Protein AF-A0AAD9D3Z2-F1 (afdb_monomer)

Organism: NCBI:txid267567

Radius of gyration: 16.0 Å; Cα contacts (8 Å, |Δi|>4): 172; chains: 1; bounding box: 40×29×40 Å

Sequence (128 aa):
MHTIHILLQRIPTPFREIWLLRAFVWLLSRQSPDWYADGIGHPPPFNLQLIRAGSRLGWRWCTWDGGHLCEINWLDPEPSSECDDYEAYIEALQRIEGELNTDFYRGYHEPPTEMEYRRLCEGLEQRD

Nearest PDB structures (foldseek):
  5hl7-assembly1_L  TM=3.036E-01  e=2.276E+00  Staphylococcus aureus subsp. aureus NCTC 8325
  6xa1-assembly1_j  TM=2.609E-01  e=3.115E+00  Homo sapiens

Secondary structure (DSSP, 8-state):
-HHHHHHHHH--SGGGSHHHHHHS-EE--TTSTT-----SSSPP--EEEEEEETTEEEEEEE-TTS-SBPPPEESSPPPPTTSTTHHHHHHHHHHHHHSS-TTTTTT-SSPPPHHHHHHHHHHHHTT-

pLDDT: mean 79.13, std 15.41, range [45.06, 94.0]

Foldseek 3Di:
DVVVVVVCVPCVPLPPDQVSQLVDWDFDDPPDPQDDDQDPDAGWQGTKGWADQQPWTWIWTAGPVRAETADTGTPDDQDDPPDPRNVSNVVRVVCVVVVHDHPLNYPGRDTDGPVVNVVSRVVVVVVD

Mean predicted aligned error: 8.68 Å

Structure (mmCIF, N/CA/C/O backbone):
data_AF-A0AAD9D3Z2-F1
#
_entry.id   AF-A0AAD9D3Z2-F1
#
loop_
_atom_site.group_PDB
_atom_site.id
_atom_site.type_symbol
_atom_site.label_atom_id
_atom_site.label_alt_id
_atom_site.label_comp_id
_atom_site.label_asym_id
_atom_site.label_entity_id
_atom_site.label_seq_id
_atom_site.pdbx_PDB_ins_code
_atom_site.Cartn_x
_atom_site.Cartn_y
_atom_site.Cartn_z
_atom_site.occupancy
_atom_site.B_iso_or_equiv
_atom_site.auth_seq_id
_atom_site.auth_comp_id
_atom_site.auth_asym_id
_atom_site.auth_atom_id
_atom_site.pdbx_PDB_model_num
ATOM 1 N N . MET A 1 1 ? -11.097 -6.657 -7.024 1.00 55.28 1 MET A N 1
ATOM 2 C CA . MET A 1 1 ? -11.177 -6.059 -5.669 1.00 55.28 1 MET A CA 1
ATOM 3 C C . MET A 1 1 ? -12.294 -6.620 -4.788 1.00 55.28 1 MET A C 1
ATOM 5 O O . MET A 1 1 ? -12.022 -6.885 -3.625 1.00 55.28 1 MET A O 1
ATOM 9 N N . HIS A 1 2 ? -13.497 -6.909 -5.306 1.00 55.09 2 HIS A N 1
ATOM 10 C CA . HIS A 1 2 ? -14.567 -7.576 -4.534 1.00 55.09 2 HIS A CA 1
ATOM 11 C C . HIS A 1 2 ? -14.127 -8.916 -3.898 1.00 55.09 2 HIS A C 1
ATOM 13 O O . HIS A 1 2 ? -14.453 -9.214 -2.754 1.00 55.09 2 HIS A O 1
ATOM 19 N N . THR A 1 3 ? -13.294 -9.686 -4.604 1.00 54.41 3 THR A N 1
ATOM 20 C CA . THR A 1 3 ? -12.756 -10.975 -4.141 1.00 54.41 3 THR A CA 1
ATOM 21 C C . THR A 1 3 ? -11.865 -10.860 -2.899 1.00 54.41 3 THR A C 1
ATOM 23 O O . THR A 1 3 ? -11.917 -11.734 -2.040 1.00 54.41 3 THR A O 1
ATOM 26 N N . ILE A 1 4 ? -11.083 -9.781 -2.772 1.00 59.25 4 ILE A N 1
ATOM 27 C CA . ILE A 1 4 ? -10.191 -9.555 -1.621 1.00 59.25 4 ILE A CA 1
ATOM 28 C C . ILE A 1 4 ? -11.026 -9.236 -0.382 1.00 59.25 4 ILE A C 1
ATOM 30 O O . ILE A 1 4 ? -10.827 -9.836 0.666 1.00 59.25 4 ILE A O 1
ATOM 34 N N . HIS A 1 5 ? -12.024 -8.366 -0.528 1.00 56.28 5 HIS A N 1
ATOM 35 C CA . HIS A 1 5 ? -12.947 -8.034 0.554 1.00 56.28 5 HIS A CA 1
ATOM 36 C C . HIS A 1 5 ? -13.708 -9.275 1.066 1.00 56.28 5 HIS A C 1
ATOM 38 O O . HIS A 1 5 ? -13.783 -9.499 2.271 1.00 56.28 5 HIS A O 1
ATOM 44 N N . ILE A 1 6 ? -14.182 -10.147 0.164 1.00 62.06 6 ILE A N 1
ATOM 45 C CA . ILE A 1 6 ? -14.823 -11.422 0.542 1.00 62.06 6 ILE A CA 1
ATOM 46 C C . ILE A 1 6 ? -13.841 -12.363 1.259 1.00 62.06 6 ILE A C 1
ATOM 48 O O . ILE A 1 6 ? -14.222 -13.027 2.225 1.00 62.06 6 ILE A O 1
ATOM 52 N N . LEU A 1 7 ? -12.586 -12.440 0.803 1.00 60.78 7 LEU A N 1
ATOM 53 C CA . LEU A 1 7 ? -11.549 -13.251 1.451 1.00 60.78 7 LEU A CA 1
ATOM 54 C C . LEU A 1 7 ? -11.260 -12.766 2.878 1.00 60.78 7 LEU A C 1
ATOM 56 O O . LEU A 1 7 ? -11.163 -13.590 3.787 1.00 60.78 7 LEU A O 1
ATOM 60 N N . LEU A 1 8 ? -11.207 -11.447 3.088 1.00 58.75 8 LEU A N 1
ATOM 61 C CA . LEU A 1 8 ? -11.002 -10.839 4.407 1.00 58.75 8 LEU A CA 1
ATOM 62 C C . LEU A 1 8 ? -12.172 -11.112 5.363 1.00 58.75 8 LEU A C 1
ATOM 64 O O . LEU A 1 8 ? -11.951 -11.367 6.543 1.00 58.75 8 LEU A O 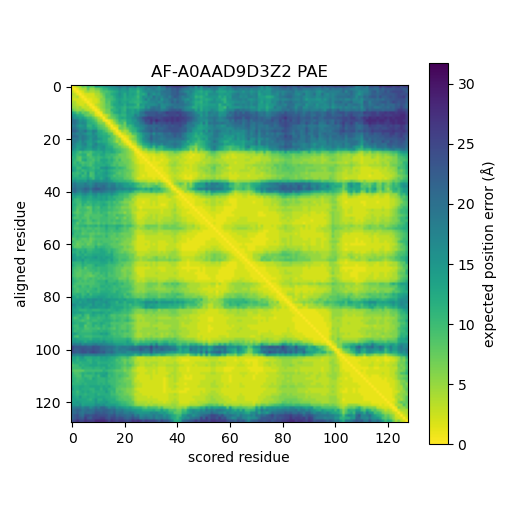1
ATOM 68 N N . GLN A 1 9 ? -13.410 -11.140 4.861 1.00 62.12 9 GLN A N 1
ATOM 69 C CA . GLN A 1 9 ? -14.594 -11.455 5.671 1.00 62.12 9 GLN A CA 1
ATOM 70 C C . GLN A 1 9 ? -14.700 -12.937 6.064 1.00 62.12 9 GLN A C 1
ATOM 72 O O . GLN A 1 9 ? -15.287 -13.261 7.096 1.00 62.12 9 GLN A O 1
ATOM 77 N N . ARG A 1 10 ? -14.167 -13.858 5.249 1.00 59.25 10 ARG A N 1
ATOM 78 C CA . ARG A 1 10 ? -14.327 -15.310 5.457 1.00 59.25 10 ARG A CA 1
ATOM 79 C C . ARG A 1 10 ? -13.241 -15.961 6.305 1.00 59.25 10 ARG A C 1
ATOM 81 O O . ARG A 1 10 ? -13.438 -17.090 6.749 1.00 59.25 10 ARG A O 1
ATOM 88 N N . ILE A 1 11 ? -12.121 -15.283 6.542 1.00 57.12 11 ILE A N 1
ATOM 89 C CA . ILE A 1 11 ? -11.013 -15.823 7.335 1.00 57.12 11 ILE A CA 1
ATOM 90 C C . ILE A 1 11 ? -10.630 -14.801 8.417 1.00 57.12 11 ILE A C 1
ATOM 92 O O . ILE A 1 11 ? -9.670 -14.062 8.246 1.00 57.12 11 ILE A O 1
ATOM 96 N N . PRO A 1 12 ? -11.359 -14.719 9.544 1.00 50.69 12 PRO A N 1
ATOM 97 C CA . PRO A 1 12 ? -11.118 -13.692 10.564 1.00 50.69 12 PRO A CA 1
ATOM 98 C C . PRO A 1 12 ? -9.835 -13.912 11.392 1.00 50.69 12 PRO A C 1
ATOM 100 O O . PRO A 1 12 ? -9.394 -13.014 12.106 1.00 50.69 12 PRO A O 1
ATOM 103 N N . THR A 1 13 ? -9.232 -15.102 11.337 1.00 50.84 13 THR A N 1
ATOM 104 C CA . THR A 1 13 ? -8.232 -15.561 12.315 1.00 50.84 13 THR A CA 1
ATOM 105 C C . THR A 1 13 ? -6.739 -15.372 11.993 1.00 50.84 13 THR A C 1
ATOM 107 O O . THR A 1 13 ? -5.995 -15.250 12.964 1.00 50.84 13 THR A O 1
ATOM 110 N N . PRO A 1 14 ? -6.223 -15.272 10.748 1.00 47.75 14 PRO A N 1
ATOM 111 C CA . PRO A 1 14 ? -4.787 -15.053 10.546 1.00 47.75 14 PRO A CA 1
ATOM 112 C C . PRO A 1 14 ? -4.373 -13.590 10.774 1.00 47.75 14 PRO A C 1
ATOM 114 O O . PRO A 1 14 ? -3.191 -13.295 10.885 1.00 47.75 14 PRO A O 1
ATOM 117 N N . PHE A 1 15 ? -5.328 -12.665 10.900 1.00 51.94 15 PHE A N 1
ATOM 118 C CA . PHE A 1 15 ? -5.084 -11.216 10.927 1.00 51.94 15 PHE A CA 1
ATOM 119 C C . PHE A 1 15 ? -4.884 -10.623 12.330 1.00 51.94 15 PHE A C 1
ATOM 121 O O . PHE A 1 15 ? -4.898 -9.403 12.501 1.00 51.94 15 PHE A O 1
ATOM 128 N N . ARG A 1 16 ? -4.737 -11.475 13.353 1.00 45.06 16 ARG A N 1
ATOM 129 C CA . ARG A 1 16 ? -4.507 -11.038 14.739 1.00 45.06 16 ARG A CA 1
ATOM 130 C C . ARG A 1 16 ? -3.048 -10.676 15.015 1.00 45.06 16 ARG A C 1
ATOM 132 O O . ARG A 1 16 ? -2.796 -9.916 15.942 1.00 45.06 16 ARG A O 1
ATOM 139 N N . GLU A 1 17 ? -2.116 -11.167 14.198 1.00 48.62 17 GLU A N 1
ATOM 140 C CA . GLU A 1 17 ? -0.691 -10.873 14.329 1.00 48.62 17 GLU A CA 1
ATOM 141 C C . GLU A 1 17 ? -0.101 -10.367 13.009 1.00 48.62 17 GLU A C 1
ATOM 143 O O . GLU A 1 17 ? -0.200 -11.015 11.967 1.00 48.62 17 GLU A O 1
ATOM 148 N N . ILE A 1 18 ? 0.557 -9.205 13.077 1.00 50.72 18 ILE A N 1
ATOM 149 C CA . ILE A 1 18 ? 1.229 -8.494 11.970 1.00 50.72 18 ILE A CA 1
ATOM 150 C C . ILE A 1 18 ? 2.196 -9.415 11.193 1.00 50.72 18 ILE A C 1
ATOM 152 O O . ILE A 1 18 ? 2.415 -9.240 9.995 1.00 50.72 18 ILE A O 1
ATOM 156 N N . TRP A 1 19 ? 2.736 -10.444 11.850 1.00 46.16 19 TRP A N 1
ATOM 157 C CA . TRP A 1 19 ? 3.676 -11.403 11.272 1.00 46.16 19 TRP A CA 1
ATOM 158 C C . TRP A 1 19 ? 3.061 -12.316 10.204 1.00 46.16 19 TRP A C 1
ATOM 160 O O . TRP A 1 19 ? 3.713 -12.589 9.198 1.00 46.16 19 TRP A O 1
ATOM 170 N N . LEU A 1 20 ? 1.801 -12.745 10.354 1.00 46.50 20 LEU A N 1
ATOM 171 C CA . LEU A 1 20 ? 1.135 -13.590 9.349 1.00 46.50 20 LEU A CA 1
ATOM 172 C C . LEU A 1 20 ? 0.760 -12.799 8.089 1.00 46.50 20 LEU A C 1
ATOM 174 O O . LEU A 1 20 ? 0.767 -13.351 6.991 1.00 46.50 20 LEU A O 1
ATOM 178 N N . LEU A 1 21 ? 0.521 -11.493 8.232 1.00 49.88 21 LEU A N 1
ATOM 179 C CA . LEU A 1 21 ? 0.315 -10.574 7.111 1.00 49.88 21 LEU A CA 1
ATOM 180 C C . LEU A 1 21 ? 1.566 -10.372 6.256 1.00 49.88 21 LEU A C 1
ATOM 182 O O . LEU A 1 21 ? 1.455 -10.141 5.058 1.00 49.88 21 LEU A O 1
ATOM 186 N N . ARG A 1 22 ? 2.752 -10.500 6.859 1.00 49.75 22 ARG A N 1
ATOM 187 C CA . ARG A 1 22 ? 4.028 -10.543 6.133 1.00 49.75 22 ARG A CA 1
ATOM 188 C C . ARG A 1 22 ? 4.342 -11.929 5.559 1.00 49.75 22 ARG A C 1
ATOM 190 O O . ARG A 1 22 ? 5.076 -12.017 4.582 1.00 49.75 22 ARG A O 1
ATOM 197 N N . ALA A 1 23 ? 3.804 -13.001 6.147 1.00 46.53 23 ALA A N 1
ATOM 198 C CA . ALA A 1 23 ? 4.067 -14.379 5.721 1.00 46.53 23 ALA A CA 1
ATOM 199 C C . ALA A 1 23 ? 3.312 -14.785 4.439 1.00 46.53 23 ALA A C 1
ATOM 201 O O . ALA A 1 23 ? 3.792 -15.638 3.694 1.00 46.53 23 ALA A O 1
ATOM 202 N N . PHE A 1 24 ? 2.155 -14.174 4.161 1.00 54.69 24 PHE A N 1
ATOM 203 C CA . PHE A 1 24 ? 1.423 -14.354 2.905 1.00 54.69 24 PHE A CA 1
ATOM 204 C C . PHE A 1 24 ? 1.649 -13.160 1.985 1.00 54.69 24 PHE A C 1
ATOM 206 O O . PHE A 1 24 ? 0.927 -12.169 2.040 1.00 54.69 24 PHE A O 1
ATOM 213 N N . VAL A 1 25 ? 2.649 -13.272 1.116 1.00 64.94 25 VAL A N 1
ATOM 214 C CA . VAL A 1 25 ? 2.924 -12.254 0.104 1.00 64.94 25 VAL A CA 1
ATOM 215 C C . VAL A 1 25 ? 2.101 -12.559 -1.139 1.00 64.94 25 VAL A C 1
ATOM 217 O O . VAL A 1 25 ? 2.308 -13.574 -1.806 1.00 64.94 25 VAL A O 1
ATOM 220 N N . TRP A 1 26 ? 1.155 -11.684 -1.460 1.00 79.38 26 TRP A N 1
ATOM 221 C CA . TRP A 1 26 ? 0.512 -11.704 -2.769 1.00 79.38 26 TRP A CA 1
ATOM 222 C C . TRP A 1 26 ? 1.375 -10.899 -3.729 1.00 79.38 26 TRP A C 1
ATOM 224 O O . TRP A 1 26 ? 1.711 -9.754 -3.451 1.00 79.38 26 TRP A O 1
ATOM 234 N N . LEU A 1 27 ? 1.764 -11.527 -4.832 1.00 85.31 27 LEU A N 1
ATOM 235 C CA . LEU A 1 27 ? 2.671 -10.951 -5.815 1.00 85.31 27 LEU A CA 1
ATOM 236 C C . LEU A 1 27 ? 1.903 -10.602 -7.082 1.00 85.31 27 LEU A C 1
ATOM 238 O O . LEU A 1 27 ? 1.057 -11.385 -7.531 1.00 85.31 27 LEU A O 1
ATOM 242 N N . LEU A 1 28 ? 2.247 -9.471 -7.697 1.00 87.06 28 LEU A N 1
ATOM 243 C CA . LEU A 1 28 ? 1.841 -9.197 -9.067 1.00 87.06 28 LEU A CA 1
ATOM 244 C C . LEU A 1 28 ? 2.354 -10.332 -9.961 1.00 87.06 28 LEU A C 1
ATOM 246 O O . LEU A 1 28 ? 3.534 -10.694 -9.938 1.00 87.06 28 LEU A O 1
ATOM 250 N N . SER A 1 29 ? 1.447 -10.928 -10.734 1.00 88.06 29 SER A N 1
ATOM 251 C CA . SER A 1 29 ? 1.807 -12.009 -11.644 1.00 88.06 29 SER A CA 1
ATOM 252 C C . SER A 1 29 ? 2.820 -11.512 -12.675 1.00 88.06 29 SER A C 1
ATOM 254 O O . SER A 1 29 ? 2.611 -10.476 -13.299 1.00 88.06 29 SER A O 1
ATOM 256 N N . ARG A 1 30 ? 3.862 -12.309 -12.940 1.00 88.06 30 ARG A N 1
ATOM 257 C CA . ARG A 1 30 ? 4.812 -12.060 -14.041 1.00 88.06 30 ARG A CA 1
ATOM 258 C C . ARG A 1 30 ? 4.168 -12.085 -15.429 1.00 88.06 30 ARG A C 1
ATOM 260 O O . ARG A 1 30 ? 4.798 -11.687 -16.398 1.00 88.06 30 ARG A O 1
ATOM 267 N N . GLN A 1 31 ? 2.952 -12.618 -15.543 1.00 91.25 31 GLN A N 1
ATOM 268 C CA . GLN A 1 31 ? 2.172 -12.612 -16.780 1.00 91.25 31 GLN A CA 1
ATOM 269 C C . GLN A 1 31 ? 1.252 -11.386 -16.880 1.00 91.25 31 GLN A C 1
ATOM 271 O O . GLN A 1 31 ? 0.551 -11.245 -17.880 1.00 91.25 31 GLN A O 1
ATOM 276 N N . SER A 1 32 ? 1.217 -10.528 -15.855 1.00 90.31 32 SER A N 1
ATOM 277 C CA . SER A 1 32 ? 0.459 -9.280 -15.894 1.00 90.31 32 SER A CA 1
ATOM 278 C C . SER A 1 32 ? 1.055 -8.332 -16.938 1.00 90.31 32 SER A C 1
ATOM 280 O O . SER A 1 32 ? 2.281 -8.231 -17.007 1.00 90.31 32 SER A O 1
ATOM 282 N N . PRO A 1 33 ? 0.235 -7.593 -17.708 1.00 88.81 33 PRO A N 1
ATOM 283 C CA . PRO A 1 33 ? 0.737 -6.515 -18.562 1.00 88.81 33 PRO A CA 1
ATOM 284 C C . PRO A 1 33 ? 1.427 -5.396 -17.767 1.00 88.81 33 PRO A C 1
ATOM 286 O O . PRO A 1 33 ? 2.253 -4.683 -18.324 1.00 88.81 33 PRO A O 1
ATOM 289 N N . ASP A 1 34 ? 1.115 -5.270 -16.475 1.00 89.44 34 ASP A N 1
ATOM 290 C CA . ASP A 1 34 ? 1.695 -4.260 -15.582 1.0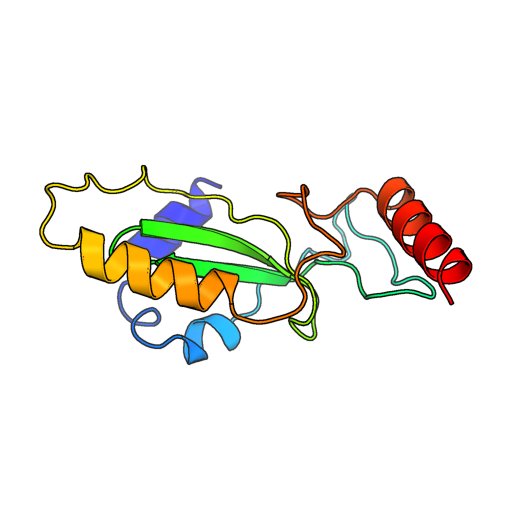0 89.44 34 ASP A CA 1
ATOM 291 C C . ASP A 1 34 ? 3.039 -4.698 -14.975 1.00 89.44 34 ASP A C 1
ATOM 293 O O . ASP A 1 34 ? 3.678 -3.935 -14.255 1.00 89.44 34 ASP A O 1
ATOM 297 N N . TRP A 1 35 ? 3.469 -5.942 -15.220 1.00 92.50 35 TRP A N 1
ATOM 298 C CA . TRP A 1 35 ? 4.743 -6.443 -14.716 1.00 92.50 35 TRP A CA 1
ATOM 299 C C . TRP A 1 35 ? 5.903 -5.979 -15.601 1.00 92.50 35 TRP A C 1
ATOM 301 O O . TRP A 1 35 ? 5.845 -6.074 -16.826 1.00 92.50 35 TRP A O 1
ATOM 311 N N . TYR A 1 36 ? 6.997 -5.558 -14.974 1.00 91.69 36 TYR A N 1
ATOM 312 C CA . TYR A 1 36 ? 8.249 -5.201 -15.639 1.00 91.69 36 TYR A CA 1
ATOM 313 C C . TYR A 1 36 ? 9.450 -5.641 -14.798 1.00 91.69 36 TYR A C 1
ATOM 315 O O . TYR A 1 36 ? 9.318 -5.953 -13.617 1.00 91.69 36 TYR A O 1
ATOM 323 N N . ALA A 1 37 ? 10.627 -5.727 -15.417 1.00 85.19 37 ALA A N 1
ATOM 324 C CA . ALA A 1 37 ? 11.835 -6.146 -14.715 1.00 85.19 37 ALA A CA 1
ATOM 325 C C . ALA A 1 37 ? 12.417 -5.009 -13.861 1.00 85.19 37 ALA A C 1
ATOM 327 O O . ALA A 1 37 ? 12.335 -3.837 -14.233 1.00 85.19 37 ALA A O 1
ATOM 328 N N . ASP A 1 38 ? 13.042 -5.382 -12.746 1.00 77.50 38 ASP A N 1
ATOM 329 C CA . ASP A 1 38 ? 13.776 -4.472 -11.870 1.00 77.50 38 ASP A CA 1
ATOM 330 C C . ASP A 1 38 ? 14.856 -3.706 -12.662 1.00 77.50 38 ASP A C 1
ATOM 332 O O . ASP A 1 38 ? 15.540 -4.269 -13.524 1.00 77.50 38 ASP A O 1
ATOM 336 N N . GLY A 1 39 ? 14.992 -2.407 -12.380 1.00 70.75 39 GLY A N 1
ATOM 3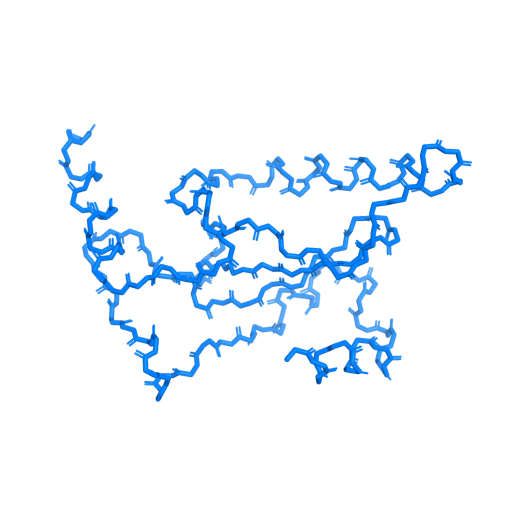37 C CA . GLY A 1 39 ? 16.009 -1.534 -12.972 1.00 70.75 39 GLY A CA 1
ATOM 338 C C . GLY A 1 39 ? 17.293 -1.456 -12.135 1.00 70.75 39 GLY A C 1
ATOM 339 O O . GLY A 1 39 ? 17.547 -2.299 -11.282 1.00 70.75 39 GLY A O 1
ATOM 340 N N . ILE A 1 40 ? 18.101 -0.411 -12.363 1.00 69.25 40 ILE A N 1
ATOM 341 C CA . ILE A 1 40 ? 19.331 -0.116 -11.589 1.00 69.25 40 ILE A CA 1
ATOM 342 C C . ILE A 1 40 ? 19.007 0.485 -10.195 1.00 69.25 40 ILE A C 1
ATOM 344 O O . ILE A 1 40 ? 19.879 0.569 -9.336 1.00 69.25 40 ILE A O 1
ATOM 348 N N . GLY A 1 41 ? 17.747 0.864 -9.939 1.00 75.38 41 GLY A N 1
ATOM 349 C CA . GLY A 1 41 ? 17.300 1.481 -8.682 1.00 75.38 41 GLY A CA 1
ATOM 350 C C . GLY A 1 41 ? 16.597 0.531 -7.702 1.00 75.38 41 GLY A C 1
ATOM 351 O O . GLY A 1 41 ? 16.812 -0.679 -7.699 1.00 75.38 41 GLY A O 1
ATOM 352 N N . HIS A 1 42 ? 15.728 1.092 -6.853 1.00 84.19 42 HIS A N 1
ATOM 353 C CA . HIS A 1 42 ? 14.908 0.314 -5.919 1.00 84.19 42 HIS A CA 1
ATOM 354 C C . HIS A 1 42 ? 13.972 -0.653 -6.654 1.00 84.19 42 HIS A C 1
ATOM 356 O O . HIS A 1 42 ? 13.461 -0.296 -7.713 1.00 84.19 42 HIS A O 1
ATOM 362 N N . PRO A 1 43 ? 13.694 -1.852 -6.116 1.00 88.75 43 PRO A N 1
ATOM 363 C CA . PRO A 1 43 ? 12.808 -2.820 -6.764 1.00 88.75 43 PRO A CA 1
ATOM 364 C C . PRO A 1 43 ? 11.382 -2.268 -6.953 1.00 88.75 43 PRO A C 1
ATOM 366 O O . PRO A 1 43 ? 10.940 -1.448 -6.146 1.00 88.75 43 PRO A O 1
ATOM 369 N N . PRO A 1 44 ? 10.635 -2.709 -7.980 1.00 91.94 44 PRO A N 1
ATOM 370 C CA . PRO A 1 44 ? 9.236 -2.340 -8.174 1.00 91.94 44 PRO A CA 1
ATOM 371 C C . PRO A 1 44 ? 8.332 -2.852 -7.040 1.00 91.94 44 PRO A C 1
ATOM 373 O O . PRO A 1 44 ? 8.598 -3.915 -6.462 1.00 91.94 44 PRO A O 1
ATOM 376 N N . PRO A 1 45 ? 7.239 -2.138 -6.707 1.00 92.50 45 PRO A N 1
ATOM 377 C CA . PRO A 1 45 ? 6.398 -2.480 -5.573 1.00 92.50 45 PRO A CA 1
ATOM 378 C C . PRO A 1 45 ? 5.337 -3.510 -5.989 1.00 92.50 45 PRO A C 1
ATOM 380 O O . PRO A 1 45 ? 4.156 -3.209 -6.102 1.00 92.50 45 PRO A O 1
ATOM 383 N N . PHE A 1 46 ? 5.754 -4.742 -6.270 1.00 92.44 46 PHE A N 1
ATOM 384 C CA . PHE A 1 46 ? 4.854 -5.802 -6.746 1.00 92.44 46 PHE A CA 1
ATOM 385 C C . PHE A 1 46 ? 4.305 -6.712 -5.652 1.00 92.44 46 PHE A C 1
ATOM 387 O O . PHE A 1 46 ? 3.544 -7.635 -5.953 1.00 92.44 46 PHE A O 1
ATOM 394 N N . ASN A 1 47 ? 4.654 -6.466 -4.393 1.00 89.25 47 ASN A N 1
ATOM 395 C CA . ASN A 1 47 ? 4.087 -7.187 -3.267 1.00 89.25 47 ASN A CA 1
ATOM 396 C C . ASN A 1 47 ? 2.868 -6.436 -2.749 1.00 89.25 47 ASN A C 1
ATOM 398 O O . ASN A 1 47 ? 2.891 -5.219 -2.619 1.00 89.25 47 ASN A O 1
ATOM 402 N N . LEU A 1 48 ? 1.814 -7.161 -2.399 1.00 87.62 48 LEU A N 1
ATOM 403 C CA . LEU A 1 48 ? 0.634 -6.598 -1.766 1.00 87.62 48 LEU A CA 1
ATOM 404 C C . LEU A 1 48 ? 0.673 -6.895 -0.268 1.00 87.62 48 LEU A C 1
ATOM 406 O O . LEU A 1 48 ? 0.786 -8.047 0.156 1.00 87.62 48 LEU A O 1
ATOM 410 N N . GLN A 1 49 ? 0.560 -5.838 0.528 1.00 84.75 49 GLN A N 1
ATOM 411 C CA . GLN A 1 49 ? 0.511 -5.881 1.980 1.00 84.75 49 GLN A CA 1
ATOM 412 C C . GLN A 1 49 ? -0.870 -5.428 2.449 1.00 84.75 49 GLN A C 1
ATOM 414 O O . GLN A 1 49 ? -1.329 -4.343 2.103 1.00 84.75 49 GLN A O 1
ATOM 419 N N . LEU A 1 50 ? -1.530 -6.236 3.274 1.00 85.88 50 LEU A N 1
ATOM 420 C CA . LEU A 1 50 ? -2.750 -5.818 3.963 1.00 85.88 50 LEU A CA 1
ATOM 421 C C . LEU A 1 50 ? -2.384 -5.029 5.221 1.00 85.88 50 LEU A C 1
ATOM 423 O O . LEU A 1 50 ? -1.443 -5.378 5.936 1.00 85.88 50 LEU A O 1
ATOM 427 N N . ILE A 1 51 ? -3.151 -3.982 5.493 1.00 85.62 51 ILE A N 1
ATOM 428 C CA . ILE A 1 51 ? -2.913 -3.025 6.566 1.00 85.62 51 ILE A CA 1
ATOM 429 C C . ILE A 1 51 ? -4.142 -2.965 7.463 1.00 85.62 51 ILE A C 1
ATOM 431 O O . ILE A 1 51 ? -5.282 -2.992 6.997 1.00 85.62 51 ILE A O 1
ATOM 435 N N . ARG A 1 52 ? -3.899 -2.861 8.767 1.00 87.38 52 ARG A N 1
ATOM 436 C CA . ARG A 1 52 ? -4.939 -2.649 9.766 1.00 87.38 52 ARG A CA 1
ATOM 437 C C . ARG A 1 52 ? -4.511 -1.546 10.720 1.00 87.38 52 ARG A C 1
ATOM 439 O O . ARG A 1 52 ? -3.514 -1.706 11.422 1.00 87.38 52 ARG A O 1
ATOM 446 N N . ALA A 1 53 ? -5.297 -0.478 10.773 1.00 88.81 53 ALA A N 1
ATOM 447 C CA . ALA A 1 53 ? -5.155 0.597 11.746 1.00 88.81 53 ALA A CA 1
ATOM 448 C C . ALA A 1 53 ? -6.417 0.619 12.620 1.00 88.81 53 ALA A C 1
ATOM 450 O O . ALA A 1 53 ? -7.488 1.003 12.159 1.00 88.81 53 ALA A O 1
ATOM 451 N N . GLY A 1 54 ? -6.328 0.118 13.856 1.00 87.44 54 GLY A N 1
ATOM 452 C CA . GLY A 1 54 ? -7.507 -0.076 14.709 1.00 87.44 54 GLY A CA 1
ATOM 453 C C . GLY A 1 54 ? -8.560 -0.994 14.062 1.00 87.44 54 GLY A C 1
ATOM 454 O O . GLY A 1 54 ? -8.298 -2.176 13.785 1.00 87.44 54 GLY A O 1
ATOM 455 N N . SER A 1 55 ? -9.757 -0.458 13.823 1.00 84.75 55 SER A N 1
ATOM 456 C CA . SER A 1 55 ? -10.843 -1.124 13.088 1.00 84.75 55 SER A CA 1
ATOM 457 C C . SER A 1 55 ? -10.758 -0.986 11.571 1.00 84.75 55 SER A C 1
ATOM 459 O O . SER A 1 55 ? -11.362 -1.791 10.865 1.00 84.75 55 SER A O 1
ATOM 461 N N . ARG A 1 56 ? -9.996 -0.014 11.062 1.00 88.69 56 ARG A N 1
ATOM 462 C CA . ARG A 1 56 ? -9.921 0.305 9.638 1.00 88.69 56 ARG A CA 1
ATOM 463 C C . ARG A 1 56 ? -8.996 -0.664 8.912 1.00 88.69 56 ARG A C 1
ATOM 465 O O . ARG A 1 56 ? -7.834 -0.839 9.300 1.00 88.69 56 ARG A O 1
ATOM 472 N N . LEU A 1 57 ? -9.489 -1.265 7.832 1.00 88.12 57 LEU A N 1
ATOM 473 C CA . LEU A 1 57 ? -8.700 -2.127 6.960 1.00 88.12 57 LEU A CA 1
ATOM 474 C C . LEU A 1 57 ? -8.319 -1.406 5.672 1.00 88.12 57 LEU A C 1
ATOM 476 O O . LEU A 1 57 ? -9.079 -0.632 5.087 1.00 88.12 57 LEU A O 1
ATOM 480 N N . GLY A 1 58 ? -7.120 -1.706 5.205 1.0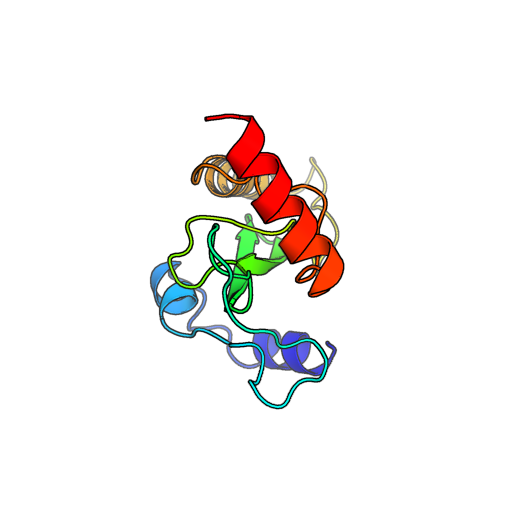0 89.44 58 GLY A N 1
ATOM 481 C CA . GLY A 1 58 ? -6.595 -1.220 3.947 1.00 89.44 58 GLY A CA 1
ATOM 482 C C . GLY A 1 58 ? -5.589 -2.196 3.375 1.00 89.44 58 GLY A C 1
ATOM 483 O O . GLY A 1 58 ? -5.356 -3.288 3.899 1.00 89.44 58 GLY A O 1
ATOM 484 N N . TRP A 1 59 ? -4.988 -1.798 2.273 1.00 89.19 59 TRP A N 1
ATOM 485 C CA . TRP A 1 59 ? -3.932 -2.555 1.631 1.00 89.19 59 TRP A CA 1
ATOM 486 C C . TRP A 1 59 ? -3.036 -1.600 0.849 1.00 89.19 59 TRP A C 1
ATOM 488 O O . TRP A 1 59 ? -3.457 -0.508 0.478 1.00 89.19 59 TRP A O 1
ATOM 498 N N . ARG A 1 60 ? -1.791 -1.989 0.610 1.00 90.25 60 ARG A N 1
ATOM 499 C CA . ARG A 1 60 ? -0.844 -1.208 -0.184 1.00 90.25 60 ARG A CA 1
ATOM 500 C C . ARG A 1 60 ? 0.074 -2.116 -0.968 1.00 90.25 60 ARG A C 1
ATOM 502 O O . ARG A 1 60 ? 0.227 -3.292 -0.636 1.00 90.25 60 ARG A O 1
ATOM 509 N N . TRP A 1 61 ? 0.703 -1.538 -1.973 1.00 91.50 61 TRP A N 1
ATOM 510 C CA . TRP A 1 61 ? 1.815 -2.165 -2.660 1.00 91.50 61 TRP A CA 1
ATOM 511 C C . TRP A 1 61 ? 3.131 -1.859 -1.942 1.00 91.50 61 TRP A C 1
ATOM 513 O O . TRP A 1 61 ? 3.296 -0.794 -1.345 1.00 91.50 61 TRP A O 1
ATOM 523 N N . CYS A 1 62 ? 4.062 -2.799 -1.967 1.00 88.56 62 CYS A N 1
ATOM 524 C CA . CYS A 1 62 ? 5.393 -2.645 -1.412 1.00 88.56 62 CYS A CA 1
ATOM 525 C C . CYS A 1 62 ? 6.421 -3.423 -2.220 1.00 88.56 62 CYS A C 1
ATOM 527 O O . CYS A 1 62 ? 6.104 -4.316 -3.012 1.00 88.56 62 CYS A O 1
ATOM 529 N N . THR A 1 63 ? 7.678 -3.063 -2.018 1.00 88.56 63 THR A N 1
ATOM 530 C CA . THR A 1 63 ? 8.811 -3.801 -2.560 1.00 88.56 63 THR A CA 1
ATOM 531 C C . THR A 1 63 ? 8.972 -5.157 -1.892 1.00 88.56 63 THR A C 1
ATOM 533 O O . THR A 1 63 ? 8.454 -5.406 -0.800 1.00 88.56 63 THR A O 1
ATOM 536 N N . TRP A 1 64 ? 9.713 -6.057 -2.540 1.00 83.81 64 TRP A N 1
ATOM 537 C CA . TRP A 1 64 ? 9.890 -7.412 -2.021 1.00 83.81 64 TRP A CA 1
ATOM 538 C C . TRP A 1 64 ? 10.640 -7.473 -0.686 1.00 83.81 64 TRP A C 1
ATOM 540 O O . TRP A 1 64 ? 10.393 -8.375 0.114 1.00 83.81 64 TRP A O 1
ATOM 550 N N . ASP A 1 65 ? 11.511 -6.501 -0.431 1.00 81.25 65 ASP A N 1
ATOM 551 C CA . ASP A 1 65 ? 12.236 -6.305 0.826 1.00 81.25 65 ASP A CA 1
ATOM 552 C C . ASP A 1 65 ? 11.442 -5.477 1.856 1.00 81.25 65 ASP A C 1
ATOM 554 O O . ASP A 1 65 ? 11.856 -5.356 3.008 1.00 81.25 65 ASP A O 1
ATOM 558 N N . GLY A 1 66 ? 10.289 -4.925 1.460 1.00 78.19 66 GLY A N 1
ATOM 559 C CA . GLY A 1 66 ? 9.454 -4.049 2.279 1.00 78.19 66 GLY A CA 1
ATOM 560 C C . GLY A 1 66 ? 10.057 -2.668 2.555 1.00 78.19 66 GLY A C 1
ATOM 561 O O . GLY A 1 66 ? 9.530 -1.966 3.414 1.00 78.19 66 GLY A O 1
ATOM 562 N N . GLY A 1 67 ? 11.142 -2.292 1.868 1.00 82.25 67 GLY A N 1
ATOM 563 C CA . GLY A 1 67 ? 11.851 -1.028 2.075 1.00 82.25 67 GLY A CA 1
ATOM 564 C C . GLY A 1 67 ? 11.121 0.203 1.536 1.00 82.25 67 GLY A C 1
ATOM 565 O O . GLY A 1 67 ? 11.266 1.282 2.104 1.00 82.25 67 GLY A O 1
ATOM 566 N N . HIS A 1 68 ? 10.309 0.049 0.484 1.00 87.88 68 HIS A N 1
ATOM 567 C CA . HIS A 1 68 ? 9.505 1.139 -0.072 1.00 87.88 68 HIS A CA 1
ATOM 568 C C . HIS A 1 68 ? 8.053 0.729 -0.270 1.00 87.88 68 HIS A C 1
ATOM 570 O O . HIS A 1 68 ? 7.730 -0.411 -0.618 1.00 87.88 68 HIS A O 1
ATOM 576 N N . LEU A 1 69 ? 7.173 1.694 -0.031 1.00 89.00 69 LEU A N 1
ATOM 577 C CA . LEU A 1 69 ? 5.752 1.478 0.169 1.00 89.00 69 LEU A CA 1
ATOM 578 C C . LEU A 1 69 ? 4.982 2.471 -0.700 1.00 89.00 69 LEU A C 1
ATOM 580 O O . LEU A 1 69 ? 5.297 3.658 -0.711 1.00 89.00 69 LEU A O 1
ATOM 584 N N . CYS A 1 70 ? 3.972 1.977 -1.403 1.00 91.94 70 CYS A N 1
ATOM 585 C CA . CYS A 1 70 ? 2.928 2.806 -1.985 1.00 91.94 70 CYS A CA 1
ATOM 586 C C . CYS A 1 70 ? 1.972 3.303 -0.889 1.00 91.94 70 CYS A C 1
ATOM 588 O O . CYS A 1 70 ? 1.897 2.743 0.212 1.00 91.94 70 CYS A O 1
ATOM 590 N N . GLU A 1 71 ? 1.197 4.327 -1.225 1.00 92.38 71 GLU A N 1
ATOM 591 C CA . GLU A 1 71 ? 0.119 4.857 -0.402 1.00 92.38 71 GLU A CA 1
ATOM 592 C C . GLU A 1 71 ? -0.953 3.792 -0.135 1.00 92.38 71 GLU A C 1
ATOM 594 O O . GLU A 1 71 ? -1.245 2.917 -0.961 1.00 92.38 71 GLU A O 1
ATOM 599 N N . ILE A 1 72 ? -1.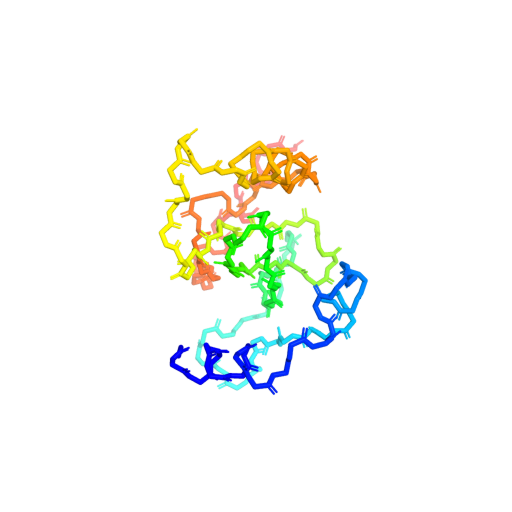563 3.863 1.047 1.00 91.25 72 ILE A N 1
ATOM 600 C CA . ILE A 1 72 ? -2.558 2.880 1.477 1.00 91.25 72 ILE A CA 1
ATOM 601 C C . ILE A 1 72 ? -3.881 3.129 0.754 1.00 91.25 72 ILE A C 1
ATOM 603 O O . ILE A 1 72 ? -4.440 4.223 0.779 1.00 91.25 72 ILE A O 1
ATOM 607 N N . ASN A 1 73 ? -4.426 2.074 0.161 1.00 92.69 73 ASN A N 1
ATOM 608 C CA . ASN A 1 73 ? -5.806 2.007 -0.291 1.00 92.69 73 ASN A CA 1
ATOM 609 C C . ASN A 1 73 ? -6.686 1.522 0.864 1.00 92.69 73 ASN A C 1
ATOM 611 O O . ASN A 1 73 ? -6.688 0.338 1.215 1.00 92.69 73 ASN A O 1
ATOM 615 N N . TRP A 1 74 ? -7.441 2.435 1.464 1.00 91.88 74 TRP A N 1
ATOM 616 C CA . TRP A 1 74 ? -8.378 2.102 2.534 1.00 91.88 74 TRP A CA 1
ATOM 617 C C . TRP A 1 74 ? -9.653 1.468 1.975 1.00 91.88 74 TRP A C 1
ATOM 619 O O . TRP A 1 74 ? -10.236 1.966 1.014 1.00 91.88 74 TRP A O 1
ATOM 629 N N . LEU A 1 75 ? -10.078 0.357 2.576 1.00 89.06 75 LEU A N 1
ATOM 630 C CA . LEU A 1 75 ? -11.331 -0.323 2.234 1.00 89.06 75 LEU A CA 1
ATOM 631 C C . LEU A 1 75 ? -12.506 0.260 3.020 1.00 89.06 75 LEU A C 1
ATOM 633 O O . LEU A 1 75 ? -13.607 0.373 2.485 1.00 89.06 75 LEU A O 1
ATOM 637 N N . ASP A 1 76 ? -12.246 0.631 4.271 1.00 87.75 76 ASP A N 1
ATOM 638 C CA . ASP A 1 76 ? -13.236 1.182 5.186 1.00 87.75 76 ASP A CA 1
ATOM 639 C C . ASP A 1 76 ? -13.102 2.713 5.287 1.00 87.75 76 ASP A C 1
ATOM 641 O O . ASP A 1 76 ? -11.990 3.258 5.146 1.00 87.75 76 ASP A O 1
ATOM 645 N N . PRO A 1 77 ? -14.214 3.431 5.549 1.00 89.50 77 PRO A N 1
ATOM 646 C CA . PRO A 1 77 ? -14.148 4.847 5.878 1.00 89.50 77 PRO A CA 1
ATOM 647 C C . PRO A 1 77 ? -13.298 5.066 7.131 1.00 89.50 77 PRO A C 1
ATOM 649 O O . PRO A 1 77 ? -13.090 4.167 7.946 1.00 89.50 77 PRO A O 1
ATOM 652 N N . GLU A 1 78 ? -12.793 6.283 7.272 1.00 91.38 78 GLU A N 1
ATOM 653 C CA . GLU A 1 78 ? -12.102 6.680 8.490 1.00 91.38 78 GLU A CA 1
ATOM 654 C C . GLU A 1 78 ? -13.061 6.630 9.694 1.00 91.38 78 GLU A C 1
ATOM 656 O O . GLU A 1 78 ? -14.199 7.10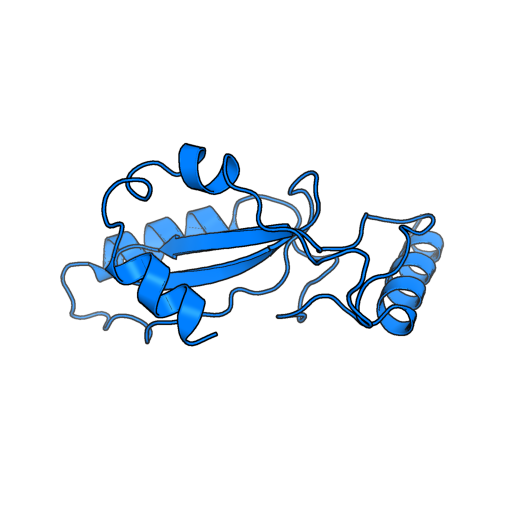0 9.574 1.00 91.38 78 GLU A O 1
ATOM 661 N N . PRO A 1 79 ? -12.649 6.040 10.834 1.00 89.88 79 PRO A N 1
ATOM 662 C CA . PRO A 1 79 ? -13.472 6.032 12.037 1.00 89.88 79 PRO A CA 1
ATOM 663 C C . PRO A 1 79 ? -13.697 7.454 12.567 1.00 89.88 79 PRO A C 1
ATOM 665 O O . PRO A 1 79 ? -12.828 8.319 12.469 1.00 89.88 79 PRO A O 1
ATOM 668 N N . SER A 1 80 ? -14.876 7.689 13.149 1.00 91.44 80 SER A N 1
ATOM 669 C CA . SER A 1 80 ? -15.198 8.961 13.803 1.00 91.44 80 SER A CA 1
ATOM 670 C C . SER A 1 80 ? -14.308 9.176 15.023 1.00 91.44 80 SER A C 1
ATOM 672 O O . SER A 1 80 ? -14.064 8.233 15.773 1.00 91.44 80 SER A O 1
ATOM 674 N N . SER A 1 81 ? -13.926 10.426 15.290 1.00 89.06 81 SER A N 1
ATOM 675 C CA . SER A 1 81 ? -13.222 10.803 16.521 1.00 89.06 81 SER A CA 1
ATOM 676 C C . SER A 1 81 ? -14.017 10.529 17.801 1.00 89.06 81 SER A C 1
ATOM 678 O O . SER A 1 81 ? -13.453 10.559 18.888 1.00 89.06 81 SER A O 1
ATOM 680 N N . GLU A 1 82 ? -15.326 10.299 17.681 1.00 88.81 82 GLU A N 1
ATOM 681 C CA . GLU A 1 82 ? -16.221 9.963 18.794 1.00 88.81 82 GLU A CA 1
ATOM 682 C C . GLU A 1 82 ? -16.349 8.448 19.035 1.00 88.81 82 GLU A C 1
ATOM 684 O O . GLU A 1 82 ? -17.006 8.044 19.992 1.00 88.81 82 GLU A O 1
ATOM 689 N N . CYS A 1 83 ? -15.767 7.600 18.178 1.00 85.88 83 CYS A N 1
ATOM 690 C CA . CYS A 1 83 ? -15.774 6.156 18.396 1.00 85.88 83 CYS A CA 1
ATOM 691 C C . CYS A 1 83 ? -14.706 5.730 19.413 1.00 85.88 83 CYS A C 1
ATOM 693 O O . CYS A 1 83 ? -13.576 6.216 19.393 1.00 85.88 83 CYS A O 1
ATOM 695 N N . ASP A 1 84 ? -15.042 4.722 20.222 1.00 83.88 84 ASP A N 1
ATOM 696 C CA . ASP A 1 84 ? -14.160 4.148 21.249 1.00 83.88 84 ASP A CA 1
ATOM 697 C C . ASP A 1 84 ? -12.840 3.576 20.690 1.00 83.88 84 ASP A C 1
ATOM 699 O O . ASP A 1 84 ? -11.872 3.400 21.426 1.00 83.88 84 ASP A O 1
ATOM 703 N N . ASP A 1 85 ? -12.781 3.259 19.395 1.00 85.06 85 ASP A N 1
ATOM 704 C CA . ASP A 1 85 ? -11.613 2.682 18.725 1.00 85.06 85 ASP A CA 1
ATOM 705 C C . ASP A 1 85 ? -10.736 3.709 17.986 1.00 85.06 85 ASP A C 1
ATOM 707 O O . ASP A 1 85 ? -9.724 3.327 17.389 1.00 85.06 85 ASP A O 1
ATOM 711 N N . TYR A 1 86 ? -11.081 5.000 18.038 1.00 89.50 86 TYR A N 1
ATOM 712 C CA . TYR A 1 86 ? -10.367 6.052 17.314 1.00 89.50 86 TYR A CA 1
ATOM 713 C C . TYR A 1 86 ? -8.925 6.237 17.797 1.00 89.50 86 TYR A C 1
ATOM 715 O O . TYR A 1 86 ? -8.011 6.361 16.984 1.00 89.50 86 TYR A O 1
ATOM 723 N N . GLU A 1 87 ? -8.692 6.199 19.110 1.00 90.31 87 GLU A N 1
ATOM 724 C CA . GLU A 1 87 ? -7.342 6.314 19.680 1.00 90.31 87 GLU A CA 1
ATOM 725 C C . GLU A 1 87 ? -6.441 5.171 19.189 1.00 90.31 87 GLU A C 1
ATOM 727 O O . GLU A 1 87 ? -5.354 5.407 18.662 1.00 90.31 87 GLU A O 1
ATOM 732 N N . ALA A 1 88 ? -6.953 3.938 19.226 1.00 88.56 88 ALA A N 1
ATOM 733 C CA . ALA A 1 88 ? -6.250 2.769 18.707 1.00 88.56 88 ALA A CA 1
ATOM 734 C C . ALA A 1 88 ? -6.005 2.847 17.187 1.00 88.56 88 ALA A C 1
ATOM 736 O O . ALA A 1 88 ? -4.998 2.330 16.696 1.00 88.56 88 ALA A O 1
ATOM 737 N N . TYR A 1 89 ? -6.912 3.472 16.428 1.00 89.69 89 TYR A N 1
ATOM 738 C CA . TYR A 1 89 ? -6.707 3.762 15.008 1.00 89.69 89 TYR A CA 1
ATOM 739 C C . TYR A 1 89 ? -5.541 4.733 14.797 1.00 89.69 89 TYR A C 1
ATOM 741 O O . TYR A 1 89 ? -4.641 4.412 14.021 1.00 89.69 89 TYR A O 1
ATOM 749 N N . ILE A 1 90 ? -5.517 5.864 15.507 1.00 92.44 90 ILE A N 1
ATOM 750 C CA . ILE A 1 90 ? -4.470 6.883 15.367 1.00 92.44 90 ILE A CA 1
ATOM 751 C C . ILE A 1 90 ? -3.100 6.338 15.774 1.00 92.44 90 ILE A C 1
ATOM 753 O O . ILE A 1 90 ? -2.140 6.500 15.021 1.00 92.44 90 ILE A O 1
ATOM 757 N N . GLU A 1 91 ? -2.995 5.642 16.907 1.00 91.12 91 GLU A N 1
ATOM 758 C CA . GLU A 1 91 ? -1.731 5.030 17.343 1.00 91.12 91 GLU A CA 1
ATOM 759 C C . GLU A 1 91 ? -1.208 4.010 16.324 1.00 91.12 91 GLU A C 1
ATOM 761 O O . GLU A 1 91 ? -0.019 3.982 15.988 1.00 91.12 91 GLU A O 1
ATOM 766 N N . ALA A 1 92 ? -2.100 3.166 15.797 1.00 89.81 92 ALA A N 1
ATOM 767 C CA . ALA A 1 92 ? -1.727 2.189 14.787 1.00 89.81 92 ALA A CA 1
ATOM 768 C C . ALA A 1 92 ? -1.300 2.866 13.479 1.00 89.81 92 ALA A C 1
ATOM 770 O O . ALA A 1 92 ? -0.310 2.434 12.885 1.00 89.81 92 ALA A O 1
ATOM 771 N N . LEU A 1 93 ? -2.009 3.915 13.051 1.00 88.88 93 LEU A N 1
ATOM 772 C CA . LEU A 1 93 ? -1.692 4.679 11.848 1.00 88.88 93 LEU A CA 1
ATOM 773 C C . LEU A 1 93 ? -0.317 5.344 11.964 1.00 88.88 93 LEU A C 1
ATOM 775 O O . LEU A 1 93 ? 0.516 5.145 11.086 1.00 88.88 93 LEU A O 1
ATOM 779 N N . GLN A 1 94 ? -0.030 6.015 13.082 1.00 89.19 94 GLN A N 1
ATOM 780 C CA . GLN A 1 94 ? 1.277 6.631 13.339 1.00 89.19 94 GLN A CA 1
ATOM 781 C C . GLN A 1 94 ? 2.421 5.614 13.294 1.00 89.19 94 GLN A C 1
ATOM 783 O O . GLN A 1 94 ? 3.485 5.897 12.747 1.00 89.19 94 GLN A O 1
ATOM 788 N N . ARG A 1 95 ? 2.213 4.406 13.831 1.00 86.12 95 ARG A N 1
ATOM 789 C CA . ARG A 1 95 ? 3.207 3.329 13.731 1.00 86.12 95 ARG A CA 1
ATOM 790 C C . ARG A 1 95 ? 3.419 2.883 12.283 1.00 86.12 95 ARG A C 1
ATOM 792 O O . ARG A 1 95 ? 4.561 2.703 11.879 1.00 86.12 95 ARG A O 1
ATOM 799 N N . ILE A 1 96 ? 2.341 2.709 11.516 1.00 84.75 96 ILE A N 1
ATOM 800 C CA . ILE A 1 96 ? 2.402 2.292 10.104 1.00 84.75 96 ILE A CA 1
ATOM 801 C C . ILE A 1 96 ? 3.093 3.355 9.239 1.00 84.75 96 ILE A C 1
ATOM 803 O O . ILE A 1 96 ? 3.855 3.005 8.339 1.00 84.75 96 ILE A O 1
ATOM 807 N N . GLU A 1 97 ? 2.836 4.635 9.502 1.00 81.75 97 GLU A N 1
ATOM 808 C CA . GLU A 1 97 ? 3.476 5.762 8.814 1.00 81.75 97 GLU A CA 1
ATOM 809 C C . GLU A 1 97 ? 4.939 5.947 9.251 1.00 81.75 97 GLU A C 1
ATOM 811 O O . GLU A 1 97 ? 5.780 6.342 8.447 1.00 81.75 97 GLU A O 1
ATOM 816 N N . GLY A 1 98 ? 5.271 5.607 10.500 1.00 77.00 98 GLY A N 1
ATOM 817 C CA . GLY A 1 98 ? 6.632 5.657 11.040 1.00 77.00 98 GLY A CA 1
ATOM 818 C C . GLY A 1 98 ? 7.546 4.490 10.635 1.00 77.00 98 GLY A C 1
ATOM 819 O O . GLY A 1 98 ? 8.742 4.537 10.921 1.00 77.00 98 GLY A O 1
ATOM 820 N N . GLU A 1 99 ? 7.030 3.451 9.971 1.00 67.44 99 GLU A N 1
ATOM 821 C CA . GLU A 1 99 ? 7.724 2.183 9.665 1.00 67.44 99 GLU A CA 1
ATOM 822 C C . GLU A 1 99 ? 8.807 2.240 8.546 1.00 67.44 99 GLU A C 1
ATOM 824 O O . GLU A 1 99 ? 9.143 1.202 7.987 1.00 67.44 99 GLU A O 1
ATOM 829 N N . LEU A 1 100 ? 9.468 3.392 8.331 1.00 59.59 100 LEU A N 1
ATOM 830 C CA . LEU A 1 100 ? 10.653 3.648 7.466 1.00 59.59 100 LEU A CA 1
ATOM 831 C C . LEU A 1 100 ? 10.409 4.061 5.991 1.00 59.59 100 LEU A C 1
ATOM 833 O O . LEU A 1 100 ? 9.570 3.518 5.286 1.00 59.59 100 LEU A O 1
ATOM 837 N N . ASN A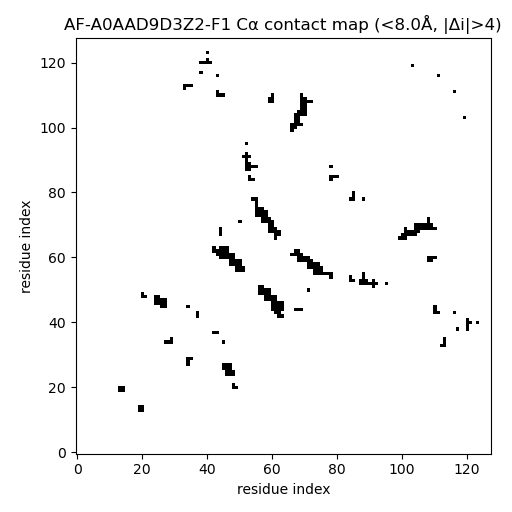 1 101 ? 11.240 5.031 5.570 1.00 56.66 101 ASN A N 1
ATOM 838 C CA . ASN A 1 101 ? 11.636 5.532 4.235 1.00 56.66 101 ASN A CA 1
ATOM 839 C C . ASN A 1 101 ? 10.692 5.298 3.029 1.00 56.66 101 ASN A C 1
ATOM 841 O O . ASN A 1 101 ? 11.074 4.771 1.979 1.00 56.66 101 ASN A O 1
ATOM 845 N N . THR A 1 102 ? 9.451 5.756 3.170 1.00 62.34 102 THR A N 1
ATOM 846 C CA . THR A 1 102 ? 8.349 5.603 2.208 1.00 62.34 102 THR A CA 1
ATOM 847 C C . THR A 1 102 ? 8.385 6.557 1.010 1.00 62.34 102 THR A C 1
ATOM 849 O O . THR A 1 102 ? 7.475 6.533 0.186 1.00 62.34 102 THR A O 1
ATOM 852 N N . ASP A 1 103 ? 9.420 7.384 0.859 1.00 73.44 103 ASP A N 1
ATOM 853 C CA 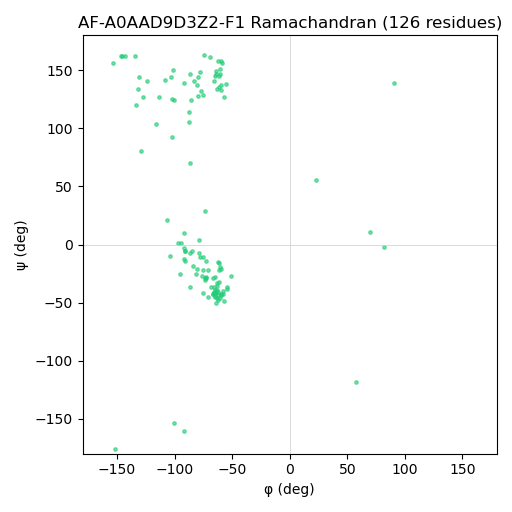. ASP A 1 103 ? 9.350 8.500 -0.087 1.00 73.44 103 ASP A CA 1
ATOM 854 C C . ASP A 1 103 ? 9.480 8.093 -1.567 1.00 73.44 103 ASP A C 1
ATOM 856 O O . ASP A 1 103 ? 9.017 8.836 -2.432 1.00 73.44 103 ASP A O 1
ATOM 860 N N . PHE A 1 104 ? 10.065 6.931 -1.893 1.00 88.56 104 PHE A N 1
ATOM 861 C CA . PHE A 1 104 ? 10.348 6.585 -3.297 1.00 88.56 104 PHE A CA 1
ATOM 862 C C . PHE A 1 104 ? 9.083 6.390 -4.149 1.00 88.56 104 PHE A C 1
ATOM 864 O O . PHE A 1 104 ? 9.026 6.859 -5.284 1.00 88.56 104 PHE A O 1
ATOM 871 N N . TYR A 1 105 ? 8.057 5.743 -3.590 1.00 90.69 105 TYR A N 1
ATOM 872 C CA . TYR A 1 105 ? 6.756 5.540 -4.243 1.00 90.69 105 TYR A CA 1
ATOM 873 C C . TYR A 1 105 ? 5.660 6.430 -3.654 1.00 90.69 105 TYR A C 1
ATOM 875 O O . TYR A 1 105 ? 4.469 6.145 -3.798 1.00 90.69 105 TYR A O 1
ATOM 883 N N . ARG A 1 106 ? 6.041 7.526 -2.995 1.00 89.56 106 ARG A N 1
ATOM 884 C CA . ARG A 1 106 ? 5.078 8.469 -2.435 1.00 89.56 106 ARG A CA 1
ATOM 885 C C . ARG A 1 106 ? 4.179 9.042 -3.527 1.00 89.56 106 ARG A C 1
ATOM 887 O O . ARG A 1 106 ? 4.646 9.406 -4.606 1.00 89.56 106 ARG A O 1
ATOM 894 N N . GLY A 1 107 ? 2.885 9.134 -3.233 1.00 91.25 107 GLY A N 1
ATOM 895 C CA . GLY A 1 107 ? 1.870 9.575 -4.195 1.00 91.25 107 GLY A CA 1
ATOM 896 C C . GLY A 1 107 ? 1.381 8.493 -5.164 1.00 91.25 107 GLY A C 1
ATOM 897 O O . GLY A 1 107 ? 0.461 8.760 -5.935 1.00 91.25 107 GLY A O 1
ATOM 898 N N . TYR A 1 108 ? 1.929 7.276 -5.107 1.00 92.94 108 TYR A N 1
ATOM 899 C CA . TYR A 1 108 ? 1.420 6.132 -5.860 1.00 92.94 108 TYR A CA 1
ATOM 900 C C . TYR A 1 108 ? 0.580 5.237 -4.956 1.00 92.94 108 TYR A C 1
ATOM 902 O O . TYR A 1 108 ? 1.075 4.746 -3.950 1.00 92.94 108 TYR A O 1
ATOM 910 N N . HIS A 1 109 ? -0.673 4.977 -5.333 1.00 93.19 109 HIS A N 1
ATOM 911 C CA . HIS A 1 109 ? -1.529 3.965 -4.692 1.00 93.19 109 HIS A CA 1
ATOM 912 C C . HIS A 1 109 ? -1.428 2.583 -5.362 1.00 93.19 109 HIS A C 1
ATOM 914 O O . HIS A 1 109 ? -1.907 1.589 -4.816 1.00 93.19 109 HIS A O 1
ATOM 920 N N . GLU A 1 110 ? -0.812 2.513 -6.541 1.00 92.44 110 GLU A N 1
ATOM 921 C CA . GLU A 1 110 ? -0.630 1.320 -7.374 1.00 92.44 110 GLU A CA 1
ATOM 922 C C . GLU A 1 110 ? 0.820 1.274 -7.878 1.00 92.44 110 GLU A C 1
ATOM 924 O O . GLU A 1 110 ? 1.498 2.304 -7.818 1.00 92.44 110 GLU A O 1
ATOM 929 N N . PRO A 1 111 ? 1.335 0.125 -8.357 1.00 92.75 111 PRO A N 1
ATOM 930 C CA . PRO A 1 111 ? 2.675 0.079 -8.908 1.00 92.75 111 PRO A CA 1
ATOM 931 C C . PRO A 1 111 ? 2.753 1.044 -10.095 1.00 92.75 111 PRO A C 1
ATOM 933 O O . PRO A 1 111 ? 1.842 1.043 -10.928 1.00 92.75 111 PRO A O 1
ATOM 936 N N . PRO A 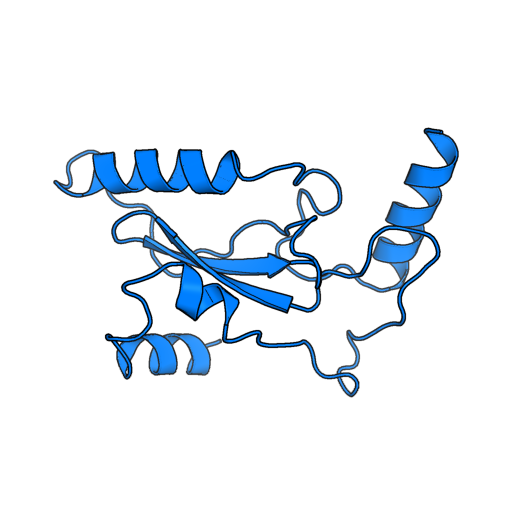1 112 ? 3.799 1.882 -10.174 1.00 94.00 112 PRO A N 1
ATOM 937 C CA . PRO A 1 112 ? 3.969 2.778 -11.306 1.00 94.00 112 PRO A CA 1
ATOM 938 C C . PRO A 1 112 ? 4.053 1.978 -12.605 1.00 94.00 112 PRO A C 1
ATOM 940 O O . PRO A 1 112 ? 4.455 0.815 -12.616 1.00 94.00 112 PRO A O 1
ATOM 943 N N . THR A 1 113 ? 3.731 2.611 -13.727 1.00 93.44 113 THR A N 1
ATOM 944 C CA . THR A 1 113 ? 4.040 2.019 -15.031 1.00 93.44 113 THR A CA 1
ATOM 945 C C . THR A 1 113 ? 5.553 1.860 -15.193 1.00 93.44 113 THR A C 1
ATOM 947 O O . THR A 1 113 ? 6.338 2.588 -14.583 1.00 93.44 113 THR A O 1
ATOM 950 N N . GLU A 1 114 ? 5.993 0.966 -16.082 1.00 92.81 114 GLU A N 1
ATOM 951 C CA . GLU A 1 114 ? 7.427 0.769 -16.340 1.00 92.81 114 GLU A CA 1
ATOM 952 C C . GLU A 1 114 ? 8.143 2.084 -16.708 1.00 92.81 114 GLU A C 1
ATOM 954 O O . GLU A 1 114 ? 9.267 2.341 -16.278 1.00 92.81 114 GLU A O 1
ATOM 959 N N . MET A 1 115 ? 7.482 2.954 -17.477 1.00 92.31 115 MET A N 1
ATOM 960 C CA . MET A 1 115 ? 8.032 4.255 -17.857 1.00 92.31 115 MET A CA 1
ATOM 961 C C . MET A 1 115 ? 8.180 5.197 -16.654 1.00 92.31 115 MET A C 1
ATOM 963 O O . MET A 1 115 ? 9.190 5.890 -16.549 1.00 92.31 115 MET A O 1
ATOM 967 N N . GLU A 1 116 ? 7.192 5.250 -15.760 1.00 93.88 116 GLU A N 1
ATOM 968 C CA . GLU A 1 116 ? 7.256 6.062 -14.537 1.00 93.88 116 GLU A CA 1
ATOM 969 C C . GLU A 1 116 ? 8.324 5.535 -13.585 1.00 93.88 116 GLU A C 1
ATOM 971 O O . GLU A 1 116 ? 9.127 6.313 -13.075 1.00 93.88 116 GLU A O 1
ATOM 976 N N . TYR A 1 117 ? 8.396 4.216 -13.422 1.00 92.44 117 TYR A N 1
ATOM 977 C CA . TYR A 1 117 ? 9.421 3.559 -12.627 1.00 92.44 117 TYR A CA 1
ATOM 978 C C . TYR A 1 117 ? 10.833 3.896 -13.116 1.00 92.44 117 TYR A C 1
ATOM 980 O O . TYR A 1 117 ? 11.670 4.329 -12.326 1.00 92.44 117 TYR A O 1
ATOM 988 N N . ARG A 1 118 ? 11.091 3.788 -14.426 1.00 90.31 118 ARG A N 1
ATOM 989 C CA . ARG A 1 118 ? 12.397 4.153 -14.999 1.00 90.31 118 ARG A CA 1
ATOM 990 C C . ARG A 1 118 ? 12.761 5.611 -14.707 1.00 90.31 118 ARG A C 1
ATOM 992 O O . ARG A 1 118 ? 13.883 5.871 -14.290 1.00 90.31 118 ARG A O 1
ATOM 999 N N . ARG A 1 119 ? 11.808 6.543 -14.833 1.00 90.56 119 ARG A N 1
ATOM 1000 C CA . ARG A 1 119 ? 12.027 7.965 -14.498 1.00 90.56 119 ARG A CA 1
ATOM 1001 C C . ARG A 1 119 ? 12.337 8.179 -13.017 1.00 90.56 119 ARG A C 1
ATOM 1003 O O . ARG A 1 119 ? 13.175 9.016 -12.692 1.00 90.56 119 ARG A O 1
ATOM 1010 N N . LEU A 1 120 ? 11.669 7.446 -12.124 1.00 90.06 120 LEU A N 1
ATOM 1011 C CA . LEU A 1 120 ? 11.961 7.493 -10.690 1.00 90.06 120 LEU A CA 1
ATOM 1012 C C . LEU A 1 120 ? 13.395 7.021 -10.410 1.00 90.06 120 LEU A C 1
ATOM 1014 O O . LEU A 1 120 ? 14.110 7.678 -9.658 1.00 90.06 120 LEU A O 1
ATOM 1018 N N . CYS A 1 121 ? 13.839 5.933 -11.049 1.00 87.44 121 CYS A N 1
ATOM 1019 C CA . CYS A 1 121 ? 15.210 5.437 -10.916 1.00 87.44 121 CYS A CA 1
ATOM 1020 C C . CYS A 1 121 ? 16.254 6.417 -11.481 1.00 87.44 121 CYS A C 1
ATOM 1022 O O . CYS A 1 121 ? 17.234 6.705 -10.803 1.00 87.44 121 CYS A O 1
ATOM 1024 N N . GLU A 1 122 ? 16.031 6.985 -12.669 1.00 85.19 122 GLU A N 1
ATOM 1025 C CA . GLU A 1 122 ? 16.924 7.994 -13.275 1.00 85.19 122 GLU A CA 1
ATOM 1026 C C . GLU A 1 122 ? 17.041 9.269 -12.419 1.00 85.19 122 GLU A C 1
ATOM 1028 O O . GLU A 1 122 ? 18.082 9.928 -12.395 1.00 85.19 122 GLU A O 1
ATOM 1033 N N . GLY A 1 123 ? 15.970 9.638 -11.710 1.00 79.19 123 GLY A N 1
ATOM 1034 C CA . GLY A 1 123 ? 15.967 10.768 -10.782 1.00 79.19 123 GLY A CA 1
ATOM 1035 C C . GLY A 1 123 ? 16.779 10.528 -9.504 1.00 79.19 123 GLY A C 1
ATOM 1036 O O . GLY A 1 123 ? 17.198 11.500 -8.875 1.00 79.19 123 GLY A O 1
ATOM 1037 N N . LEU A 1 124 ? 17.019 9.268 -9.117 1.00 67.19 124 LEU A N 1
ATOM 1038 C CA . LEU A 1 124 ? 17.901 8.923 -7.995 1.00 67.19 124 LEU A CA 1
ATOM 1039 C C . LEU A 1 124 ? 19.375 9.072 -8.366 1.00 67.19 124 LEU A C 1
ATOM 1041 O O . LEU A 1 124 ? 20.124 9.653 -7.591 1.00 67.19 124 LEU A O 1
ATOM 1045 N N . GLU A 1 125 ? 19.770 8.637 -9.566 1.00 58.84 125 GLU A N 1
ATOM 1046 C CA . GLU A 1 125 ? 21.164 8.715 -10.039 1.00 58.84 125 GLU A CA 1
ATOM 1047 C C . GLU A 1 125 ? 21.707 10.154 -10.111 1.00 58.84 125 GLU A C 1
ATOM 1049 O O . GLU A 1 125 ? 22.913 10.362 -10.132 1.00 58.84 125 GLU A O 1
ATOM 1054 N N . GLN A 1 126 ? 20.830 11.160 -10.148 1.00 55.06 126 GLN A N 1
ATOM 1055 C CA . GLN A 1 126 ? 21.206 12.578 -10.176 1.00 55.06 126 GLN A CA 1
ATOM 1056 C C . GLN A 1 126 ? 21.321 13.214 -8.780 1.00 55.06 126 GLN A C 1
ATOM 1058 O O . GLN A 1 126 ? 21.663 14.394 -8.678 1.00 55.06 126 GLN A O 1
ATOM 1063 N N . ARG A 1 127 ? 20.966 12.482 -7.715 1.00 54.47 127 ARG A N 1
ATOM 1064 C CA . ARG A 1 127 ? 20.984 12.963 -6.321 1.00 54.47 127 ARG A CA 1
ATOM 1065 C C . ARG A 1 127 ? 22.167 12.427 -5.506 1.00 54.47 127 ARG A C 1
ATOM 1067 O O . ARG A 1 127 ? 22.379 12.950 -4.411 1.00 54.47 127 ARG A O 1
ATOM 1074 N N . ASP A 1 128 ? 22.904 11.459 -6.047 1.00 46.62 128 ASP A N 1
ATOM 1075 C CA . ASP A 1 128 ? 24.171 10.921 -5.523 1.00 46.62 128 ASP A CA 1
ATOM 1076 C C . ASP A 1 128 ? 25.386 11.541 -6.241 1.00 46.62 128 ASP A C 1
ATOM 1078 O O . ASP A 1 128 ? 26.455 11.667 -5.595 1.00 46.62 128 ASP A O 1
#

Solvent-accessible surface area (backbone atoms only — not comparable to full-atom values): 7584 Å² total; per-residue (Å²): 112,73,67,57,57,54,51,56,71,74,53,76,72,64,76,80,44,78,66,52,47,66,70,55,70,46,63,65,52,85,84,39,90,81,51,73,80,72,66,98,47,78,65,63,36,44,27,44,39,70,43,70,26,55,87,35,40,30,32,24,24,17,18,89,86,62,59,35,33,31,37,75,47,64,76,48,73,82,75,51,88,86,42,94,51,31,64,51,21,53,57,37,42,53,50,65,74,64,69,57,70,38,68,86,36,57,93,27,64,55,65,62,53,68,70,55,45,52,51,55,37,57,58,49,72,75,76,114